Protein AF-M3GAB2-F1 (afdb_monomer_lite)

Secondary structure (DSSP, 8-state):
--HHHHHHHHHHHHHHHHHH--SHHHHHHHHHHHHHHHH-SSPPPHHHHHHHHH-TTT--GGGSPTTHHHHHHHHHHHHHHHHHHHHHHHHHT-

Structure (mmCIF, N/CA/C/O backbone):
data_AF-M3GAB2-F1
#
_entry.id   AF-M3GAB2-F1
#
loop_
_atom_site.group_PDB
_atom_site.id
_atom_site.type_symbol
_atom_site.label_atom_id
_atom_site.label_alt_id
_atom_site.label_comp_id
_atom_site.label_asym_id
_atom_site.label_entity_id
_atom_site.label_seq_id
_atom_site.pdbx_PDB_ins_code
_atom_site.Cartn_x
_atom_site.Cartn_y
_atom_site.Cartn_z
_atom_site.occupancy
_atom_site.B_iso_or_equiv
_atom_site.auth_seq_id
_atom_site.auth_comp_id
_atom_site.auth_asym_id
_atom_site.auth_atom_id
_atom_site.pdbx_PDB_model_num
ATOM 1 N N . MET A 1 1 ? -12.336 4.577 -24.385 1.00 40.09 1 MET A N 1
ATOM 2 C CA . MET A 1 1 ? -12.922 4.937 -23.067 1.00 40.09 1 MET A CA 1
ATOM 3 C C . MET A 1 1 ? -12.277 4.251 -21.842 1.00 40.09 1 MET A C 1
ATOM 5 O O . MET A 1 1 ? -12.710 4.527 -20.732 1.00 40.09 1 MET A O 1
ATOM 9 N N . ALA A 1 2 ? -11.231 3.419 -21.974 1.00 40.59 2 ALA A N 1
ATOM 10 C CA .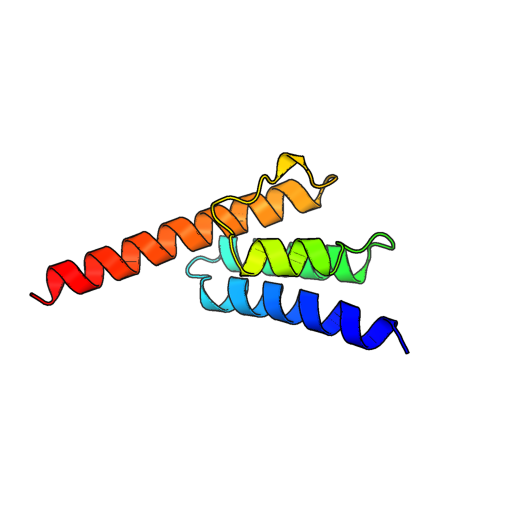 ALA A 1 2 ? -10.667 2.647 -20.848 1.00 40.59 2 ALA A CA 1
ATOM 11 C C . ALA A 1 2 ? -9.741 3.441 -19.892 1.00 40.59 2 ALA A C 1
ATOM 13 O O . ALA A 1 2 ? -9.553 3.058 -18.738 1.00 40.59 2 ALA A O 1
ATOM 14 N N . SER A 1 3 ? -9.189 4.575 -20.336 1.00 47.03 3 SER A N 1
ATOM 15 C CA . SER A 1 3 ? -8.137 5.306 -19.608 1.00 47.03 3 SER A CA 1
ATOM 16 C C . SER A 1 3 ? -8.636 6.080 -18.376 1.00 47.03 3 SER A C 1
ATOM 18 O O . SER A 1 3 ? -7.874 6.297 -17.437 1.00 47.03 3 SER A O 1
ATOM 20 N N . LYS A 1 4 ? -9.920 6.480 -18.337 1.00 46.38 4 LYS A N 1
ATOM 21 C CA . LYS A 1 4 ? -10.513 7.178 -17.175 1.00 46.38 4 LYS A CA 1
ATOM 22 C C . LYS A 1 4 ? -10.811 6.235 -16.003 1.00 46.38 4 LYS A C 1
ATOM 24 O O . LYS A 1 4 ? -10.680 6.637 -14.851 1.00 46.38 4 LYS A O 1
ATOM 29 N N . VAL A 1 5 ? -11.191 4.989 -16.290 1.00 49.91 5 VAL A N 1
ATOM 30 C CA . VAL A 1 5 ? -11.628 4.018 -15.271 1.00 49.91 5 VAL A CA 1
ATOM 31 C C . VAL A 1 5 ? -10.437 3.449 -14.499 1.00 49.91 5 VAL A C 1
ATOM 33 O O . VAL A 1 5 ? -10.492 3.380 -13.272 1.00 49.91 5 VAL A O 1
ATOM 36 N N . LYS A 1 6 ? -9.320 3.160 -15.186 1.00 52.34 6 LYS A N 1
ATOM 37 C CA . LYS A 1 6 ? -8.061 2.759 -14.534 1.00 52.34 6 LYS A CA 1
ATOM 38 C C . LYS A 1 6 ? -7.595 3.803 -13.518 1.00 52.34 6 LYS A C 1
ATOM 40 O O . LYS A 1 6 ? -7.441 3.474 -12.344 1.00 52.34 6 LYS A O 1
ATOM 45 N N . ARG A 1 7 ? -7.523 5.081 -13.922 1.00 60.25 7 ARG A N 1
ATOM 46 C CA . ARG A 1 7 ? -7.199 6.200 -13.013 1.00 60.25 7 ARG A CA 1
ATOM 47 C C . ARG A 1 7 ? -8.103 6.246 -11.778 1.00 60.25 7 ARG A C 1
ATOM 49 O O . ARG A 1 7 ? -7.624 6.567 -10.698 1.00 60.25 7 ARG A O 1
ATOM 56 N N . SER A 1 8 ? -9.385 5.900 -11.907 1.00 71.12 8 SER A N 1
ATOM 57 C CA . SER A 1 8 ? -10.324 5.919 -10.780 1.00 71.12 8 SER A CA 1
ATOM 58 C C . SER A 1 8 ? -9.964 4.904 -9.689 1.00 71.12 8 SER A C 1
ATOM 60 O O . SER A 1 8 ? -10.018 5.235 -8.506 1.00 71.12 8 SER A O 1
ATOM 62 N N . SER A 1 9 ? -9.551 3.690 -10.059 1.00 76.31 9 SER A N 1
ATOM 63 C CA . SER A 1 9 ? -9.201 2.645 -9.086 1.00 76.31 9 SER A CA 1
ATOM 64 C C . SER A 1 9 ? -7.914 2.978 -8.326 1.00 76.31 9 SER A C 1
ATOM 66 O O . SER A 1 9 ? -7.864 2.832 -7.107 1.00 76.31 9 SER A O 1
ATOM 68 N N . PHE A 1 10 ? -6.914 3.536 -9.008 1.00 79.50 10 PHE A N 1
ATOM 69 C CA . PHE A 1 10 ? -5.682 4.011 -8.369 1.00 79.50 10 PHE A CA 1
ATOM 70 C C . PHE A 1 10 ? -5.895 5.174 -7.422 1.00 79.50 10 PHE A C 1
ATOM 72 O O . PHE A 1 10 ? -5.356 5.194 -6.318 1.00 79.50 10 PHE A O 1
ATOM 79 N N . GLN A 1 11 ? -6.740 6.117 -7.822 1.00 85.00 11 GLN A N 1
ATOM 80 C CA . GLN A 1 11 ? -7.116 7.222 -6.955 1.00 85.00 11 GLN A CA 1
ATOM 81 C C . GLN A 1 11 ? -7.833 6.729 -5.693 1.00 85.00 11 GLN A C 1
ATOM 83 O O . GLN A 1 11 ? -7.622 7.287 -4.619 1.00 85.00 11 GLN A O 1
ATOM 88 N N . LYS A 1 12 ? -8.612 5.638 -5.767 1.00 87.94 12 LYS A N 1
ATOM 89 C CA . LYS A 1 12 ? -9.181 4.999 -4.567 1.00 87.94 12 LYS A CA 1
ATOM 90 C C . LYS A 1 12 ? -8.098 4.441 -3.643 1.00 87.94 12 LYS A C 1
ATOM 92 O O . LYS A 1 12 ? -8.198 4.660 -2.439 1.00 87.94 12 LYS A O 1
ATOM 97 N N . LEU A 1 13 ? -7.068 3.788 -4.187 1.00 88.25 13 LEU A N 1
ATOM 98 C CA . LEU A 1 13 ? -5.929 3.311 -3.396 1.00 88.25 13 LEU A CA 1
ATOM 99 C C . LEU A 1 13 ? -5.204 4.465 -2.711 1.00 88.25 13 LEU A C 1
ATOM 101 O O . LEU A 1 13 ? -5.098 4.467 -1.490 1.00 88.25 13 LEU A O 1
ATOM 105 N N . LEU A 1 14 ? -4.778 5.477 -3.469 1.00 89.94 14 LEU A N 1
ATOM 106 C CA . LEU A 1 14 ? -4.079 6.638 -2.914 1.00 89.94 14 LEU A CA 1
ATOM 107 C C . LEU A 1 14 ? -4.919 7.353 -1.852 1.00 89.94 14 LEU A C 1
ATOM 109 O O . LEU A 1 14 ? -4.393 7.719 -0.805 1.00 89.94 14 LEU A O 1
ATOM 113 N N . ASN A 1 15 ? -6.227 7.501 -2.070 1.00 91.25 15 ASN A N 1
ATOM 114 C CA . ASN A 1 15 ? -7.127 8.069 -1.068 1.00 91.25 15 ASN A CA 1
ATOM 115 C C . ASN A 1 15 ? -7.231 7.197 0.189 1.00 91.25 15 ASN A C 1
ATOM 117 O O . ASN A 1 15 ? -7.271 7.737 1.292 1.00 91.25 15 ASN A O 1
ATOM 121 N N . ALA A 1 16 ? -7.265 5.869 0.050 1.00 90.19 16 ALA A N 1
ATOM 122 C CA . ALA A 1 16 ? -7.245 4.961 1.193 1.00 90.19 16 ALA A CA 1
ATOM 123 C C . ALA A 1 16 ? -5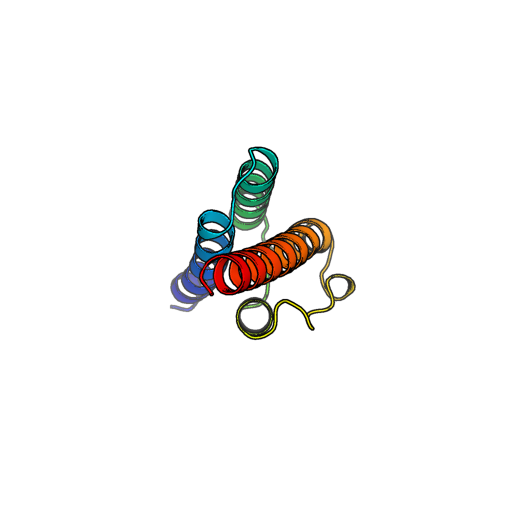.933 5.091 1.982 1.00 90.19 16 ALA A C 1
ATOM 125 O O . ALA A 1 16 ? -5.981 5.231 3.202 1.00 90.19 16 ALA A O 1
ATOM 126 N N . MET A 1 17 ? -4.782 5.128 1.298 1.00 91.31 17 MET A N 1
ATOM 127 C CA . MET A 1 17 ? -3.482 5.345 1.943 1.00 91.31 17 MET A CA 1
ATOM 128 C C . MET A 1 17 ? -3.461 6.681 2.692 1.00 91.31 17 MET A C 1
ATOM 130 O O . MET A 1 17 ? -3.236 6.693 3.898 1.00 91.31 17 MET A O 1
ATOM 134 N N . LYS A 1 18 ? -3.808 7.784 2.010 1.00 91.25 18 LYS A N 1
ATOM 135 C CA . LYS A 1 18 ? -3.823 9.149 2.569 1.00 91.25 18 LYS A CA 1
ATOM 136 C C . LYS A 1 18 ? -4.703 9.264 3.821 1.00 91.25 18 LYS A C 1
ATOM 138 O O . LYS A 1 18 ? -4.330 9.964 4.753 1.00 91.25 18 LYS A O 1
ATOM 143 N N . LYS A 1 19 ? -5.839 8.556 3.884 1.00 89.69 19 LYS A N 1
ATOM 144 C CA . LYS A 1 19 ? -6.725 8.534 5.068 1.00 89.69 19 LYS A CA 1
ATOM 145 C C . LYS A 1 19 ? -6.128 7.813 6.283 1.00 89.69 19 LYS A C 1
ATOM 147 O O . LYS A 1 19 ? -6.550 8.081 7.402 1.00 89.69 19 LYS A O 1
ATOM 152 N N . MET A 1 20 ? -5.200 6.882 6.069 1.00 88.62 20 MET A N 1
ATOM 153 C CA . MET A 1 20 ? -4.532 6.111 7.129 1.00 88.62 20 MET A CA 1
ATOM 154 C C . MET A 1 20 ? -3.127 6.637 7.457 1.00 88.62 20 MET A C 1
ATOM 156 O O . MET A 1 20 ? -2.486 6.137 8.388 1.00 88.62 20 MET A O 1
ATOM 160 N N . SER A 1 21 ? -2.639 7.614 6.689 1.00 90.81 21 SER A N 1
ATOM 161 C CA . SER A 1 21 ? -1.368 8.290 6.925 1.00 90.81 21 SER A CA 1
ATOM 162 C C . SER A 1 21 ? -1.407 9.054 8.241 1.00 90.81 21 SER A C 1
ATOM 164 O O . SER A 1 21 ? -2.284 9.883 8.474 1.00 90.81 21 SER A O 1
ATOM 166 N N . LEU A 1 22 ? -0.434 8.780 9.102 1.00 88.25 22 LEU A N 1
ATOM 167 C CA . LEU A 1 22 ? -0.271 9.459 10.389 1.00 88.25 22 LEU A CA 1
ATOM 168 C C . LEU A 1 22 ? 1.069 10.187 10.456 1.00 88.25 22 LEU A C 1
ATOM 170 O O . LEU A 1 22 ? 1.166 11.235 11.086 1.00 88.25 22 LEU A O 1
ATOM 174 N N . GLU A 1 23 ? 2.085 9.643 9.792 1.00 90.19 23 GLU A N 1
ATOM 175 C CA . GLU A 1 23 ? 3.463 10.114 9.867 1.00 90.19 23 GLU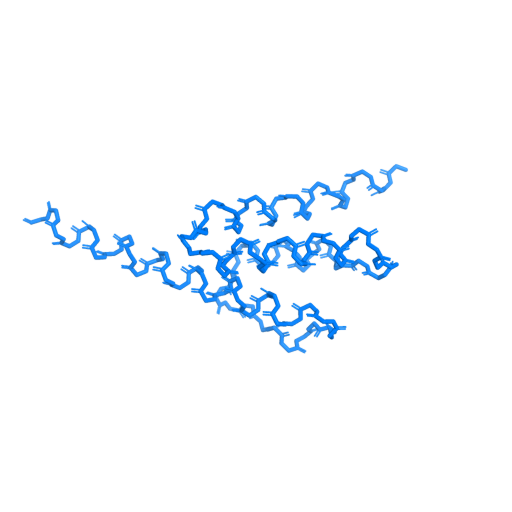 A CA 1
ATOM 176 C C . GLU A 1 23 ? 3.910 10.687 8.524 1.00 90.19 23 GLU A C 1
ATOM 178 O O . GLU A 1 23 ? 3.403 10.294 7.472 1.00 90.19 23 GLU A O 1
ATOM 183 N N . VAL A 1 24 ? 4.900 11.585 8.546 1.00 90.31 24 VAL A N 1
ATOM 184 C CA . VAL A 1 24 ? 5.463 12.215 7.334 1.00 90.31 24 VAL A CA 1
ATOM 185 C C . VAL A 1 24 ? 5.871 11.161 6.300 1.00 90.31 24 VAL A C 1
ATOM 187 O O . VAL A 1 24 ? 5.516 11.281 5.128 1.00 90.31 24 VAL A O 1
ATOM 190 N N . ASN A 1 25 ? 6.491 10.072 6.758 1.00 89.69 25 ASN A N 1
ATOM 191 C CA . ASN A 1 25 ? 6.905 8.955 5.913 1.00 89.69 25 ASN A CA 1
ATOM 192 C C . ASN A 1 25 ? 5.733 8.325 5.129 1.00 89.69 25 ASN A C 1
ATOM 194 O O . ASN A 1 25 ? 5.877 8.000 3.954 1.00 89.69 25 ASN A O 1
ATOM 198 N N . ASP A 1 26 ? 4.541 8.210 5.728 1.00 93.12 26 ASP A N 1
ATOM 199 C CA . ASP A 1 26 ? 3.359 7.674 5.039 1.00 93.12 26 ASP A CA 1
ATOM 200 C C . ASP A 1 26 ? 2.946 8.567 3.859 1.00 93.12 26 ASP A C 1
ATOM 202 O O . ASP A 1 26 ? 2.607 8.084 2.774 1.00 93.12 26 ASP A O 1
ATOM 206 N N . TYR A 1 27 ? 2.983 9.888 4.061 1.00 91.75 27 TYR A N 1
ATOM 207 C CA . TYR A 1 27 ? 2.661 10.869 3.025 1.00 91.75 27 TYR A CA 1
ATOM 208 C C . TYR A 1 27 ? 3.713 10.889 1.912 1.00 91.75 27 TYR A C 1
ATOM 210 O O . TYR A 1 27 ? 3.351 10.991 0.737 1.00 91.75 27 TYR A O 1
ATOM 218 N N . GLU A 1 28 ? 4.995 10.742 2.252 1.00 93.19 28 GLU A N 1
ATOM 219 C CA . GLU A 1 28 ? 6.075 10.625 1.269 1.00 93.19 28 GLU A CA 1
ATOM 220 C C . GLU A 1 28 ? 5.925 9.373 0.404 1.00 93.19 28 GLU A C 1
ATOM 222 O O . GLU A 1 28 ? 6.032 9.455 -0.821 1.00 93.19 28 GLU A O 1
ATOM 227 N N . ILE A 1 29 ? 5.600 8.235 1.019 1.00 92.50 29 ILE A N 1
ATOM 228 C CA . ILE A 1 29 ? 5.308 6.982 0.319 1.00 92.50 29 ILE A CA 1
ATOM 229 C C . ILE A 1 29 ? 4.131 7.159 -0.647 1.00 92.50 29 ILE A C 1
ATOM 231 O O . ILE A 1 29 ? 4.241 6.790 -1.818 1.00 92.50 29 ILE A O 1
ATOM 235 N N . CYS A 1 30 ? 3.035 7.782 -0.201 1.00 92.38 30 CYS A N 1
ATOM 236 C CA . CYS A 1 30 ? 1.882 8.067 -1.059 1.00 92.38 30 CYS A CA 1
ATOM 237 C C . CYS A 1 30 ? 2.261 8.954 -2.252 1.00 92.38 30 CYS A C 1
ATOM 239 O O . CYS A 1 30 ? 1.853 8.679 -3.379 1.00 92.38 30 CYS A O 1
ATOM 241 N N . ARG A 1 31 ? 3.046 10.012 -2.012 1.00 91.44 31 ARG A N 1
ATOM 242 C CA . ARG A 1 31 ? 3.477 10.947 -3.057 1.00 91.44 31 ARG A CA 1
ATOM 243 C C . ARG A 1 31 ? 4.410 10.268 -4.062 1.00 91.44 31 ARG A C 1
ATOM 245 O O . ARG A 1 31 ? 4.246 10.470 -5.259 1.00 91.44 31 ARG A O 1
ATOM 252 N N . ARG A 1 32 ? 5.358 9.441 -3.606 1.00 91.81 32 ARG A N 1
ATOM 253 C CA . ARG A 1 32 ? 6.258 8.683 -4.495 1.00 91.81 32 ARG A CA 1
ATOM 254 C C . ARG A 1 32 ? 5.490 7.682 -5.355 1.00 91.81 32 ARG A C 1
ATOM 256 O O . ARG A 1 32 ? 5.726 7.631 -6.560 1.00 91.81 32 ARG A O 1
ATOM 263 N N . LEU A 1 33 ? 4.547 6.947 -4.762 1.00 89.50 33 LEU A N 1
ATOM 264 C CA . LEU A 1 33 ? 3.675 6.027 -5.494 1.00 89.50 33 LEU A CA 1
ATOM 265 C C . LEU A 1 33 ? 2.857 6.766 -6.565 1.00 89.50 33 LEU A C 1
ATOM 267 O O . LEU A 1 33 ? 2.805 6.323 -7.709 1.00 89.50 33 LEU A O 1
ATOM 271 N N . GLU A 1 34 ? 2.268 7.913 -6.215 1.00 88.75 34 GLU A N 1
ATOM 272 C CA . GLU A 1 34 ? 1.515 8.764 -7.144 1.00 88.75 34 GLU A CA 1
ATOM 273 C C . GLU A 1 34 ? 2.387 9.250 -8.313 1.00 88.75 34 GLU A C 1
ATOM 275 O O . GLU A 1 34 ? 1.975 9.134 -9.468 1.00 88.75 34 GLU A O 1
ATOM 280 N N . THR A 1 35 ? 3.614 9.710 -8.045 1.00 88.50 35 THR A N 1
ATOM 281 C CA . THR A 1 35 ? 4.566 10.118 -9.090 1.00 88.50 35 THR A CA 1
ATOM 282 C C . THR A 1 35 ? 4.898 8.964 -10.032 1.00 88.50 35 THR A C 1
ATOM 284 O O . THR A 1 35 ? 4.790 9.130 -11.243 1.00 88.50 35 THR A O 1
ATOM 287 N N . ILE A 1 36 ? 5.252 7.791 -9.497 1.00 85.38 36 ILE A N 1
ATOM 288 C CA . ILE A 1 36 ? 5.619 6.616 -10.304 1.00 85.38 36 ILE A CA 1
ATOM 289 C C . ILE A 1 36 ? 4.456 6.169 -11.182 1.00 85.38 36 ILE A C 1
ATOM 291 O O . ILE A 1 36 ? 4.670 5.797 -12.328 1.00 85.38 36 ILE A O 1
ATOM 295 N N . MET A 1 37 ? 3.223 6.246 -10.687 1.00 80.56 37 MET A N 1
ATOM 296 C CA . MET A 1 37 ? 2.030 5.944 -11.482 1.00 80.56 37 MET A CA 1
ATOM 297 C C . MET A 1 37 ? 1.757 6.970 -12.581 1.00 80.56 37 MET A C 1
ATOM 299 O O . MET A 1 37 ? 1.220 6.617 -13.626 1.00 80.56 37 MET A O 1
ATOM 303 N N . MET A 1 38 ? 2.094 8.242 -12.361 1.00 79.81 38 MET A N 1
ATOM 304 C CA . MET A 1 38 ? 1.937 9.269 -13.392 1.00 79.81 38 MET A CA 1
ATOM 305 C C . MET A 1 38 ? 3.011 9.186 -14.479 1.00 79.81 38 MET A C 1
ATOM 307 O O . MET A 1 38 ? 2.741 9.580 -15.614 1.00 79.81 38 MET A O 1
ATOM 311 N N . THR A 1 39 ? 4.206 8.694 -14.147 1.00 81.44 39 THR A N 1
ATOM 312 C CA . THR A 1 39 ? 5.348 8.636 -15.070 1.00 81.44 39 THR A CA 1
ATOM 313 C C . THR A 1 39 ? 5.552 7.267 -15.721 1.00 81.44 39 THR A C 1
ATOM 315 O O . THR A 1 39 ? 6.091 7.206 -16.826 1.00 81.44 39 THR A O 1
ATOM 318 N N . SER A 1 40 ? 5.122 6.172 -15.088 1.00 72.00 40 SER A N 1
ATOM 319 C CA . SER A 1 40 ? 5.305 4.816 -15.618 1.00 72.00 40 SER A CA 1
ATOM 320 C C . SER A 1 40 ? 4.289 4.494 -16.711 1.00 72.00 40 SER A C 1
ATOM 322 O O . SER A 1 40 ? 3.096 4.760 -16.580 1.00 72.00 40 SER A O 1
ATOM 324 N N . LYS A 1 41 ? 4.764 3.874 -17.799 1.00 64.25 41 LYS A N 1
ATOM 325 C CA . LYS A 1 41 ? 3.894 3.285 -18.835 1.00 64.25 41 LYS A CA 1
ATOM 326 C C . LYS A 1 41 ? 3.211 2.004 -18.353 1.00 64.25 41 LYS A C 1
ATOM 328 O O . LYS A 1 41 ? 2.125 1.679 -18.833 1.00 64.25 41 LYS A O 1
ATOM 333 N N . GLU A 1 42 ? 3.854 1.287 -17.437 1.00 65.06 42 GLU A N 1
ATOM 334 C CA . GLU A 1 42 ? 3.315 0.094 -16.797 1.00 65.06 42 GLU A CA 1
ATOM 335 C C . GLU A 1 42 ? 2.493 0.512 -15.584 1.00 65.06 42 GLU A C 1
ATOM 337 O O . GLU A 1 42 ? 3.006 1.038 -14.604 1.00 65.06 42 GLU A O 1
ATOM 342 N N . ASP A 1 43 ? 1.186 0.327 -15.699 1.00 68.94 43 ASP A N 1
ATOM 343 C CA . ASP A 1 43 ? 0.225 0.611 -14.645 1.00 68.94 43 ASP A CA 1
ATOM 344 C C . ASP A 1 43 ? -0.074 -0.691 -13.902 1.00 68.94 43 ASP A C 1
ATOM 346 O O . ASP A 1 43 ? -0.147 -1.769 -14.504 1.00 68.94 43 ASP A O 1
ATOM 350 N N . LEU A 1 44 ? -0.296 -0.599 -12.594 1.00 76.06 44 LEU A N 1
ATOM 351 C CA . LEU A 1 44 ? -0.820 -1.729 -11.835 1.00 76.06 44 LEU A CA 1
ATOM 352 C C . LEU A 1 44 ? -2.165 -2.171 -12.461 1.00 76.06 44 LEU A C 1
ATOM 354 O O . LEU A 1 44 ? -2.917 -1.385 -13.043 1.00 76.06 44 LEU A O 1
ATOM 358 N N . SER A 1 45 ? -2.517 -3.451 -12.369 1.00 81.19 45 SER A N 1
ATOM 359 C CA . SER A 1 45 ? -3.822 -3.884 -12.879 1.00 81.19 45 SER A CA 1
ATOM 360 C C . SER A 1 45 ? -4.938 -3.434 -11.935 1.00 81.19 45 SER A C 1
ATOM 362 O O . SER A 1 45 ? -4.816 -3.532 -10.715 1.00 81.19 45 SER A O 1
ATOM 364 N N . GLN A 1 46 ? -6.082 -3.014 -12.481 1.00 81.94 46 GLN A N 1
ATOM 365 C CA . GLN A 1 46 ? -7.270 -2.694 -11.680 1.00 81.94 46 GLN A CA 1
ATOM 366 C C . GLN A 1 46 ? -7.681 -3.860 -10.767 1.00 81.94 46 GLN A C 1
ATOM 368 O O . GLN A 1 46 ? -8.135 -3.635 -9.646 1.00 81.94 46 GLN A O 1
ATOM 373 N N . VAL A 1 47 ? -7.521 -5.098 -11.243 1.00 84.62 47 VAL A N 1
ATOM 374 C CA . VAL A 1 47 ? -7.823 -6.309 -10.467 1.00 84.62 47 VAL A CA 1
ATOM 375 C C . VAL A 1 47 ? -6.932 -6.383 -9.230 1.00 84.62 47 VAL A C 1
ATOM 377 O O . VAL A 1 47 ? -7.420 -6.655 -8.136 1.00 84.62 47 VAL A O 1
ATOM 380 N N . VAL A 1 48 ? -5.650 -6.052 -9.391 1.00 86.12 48 VAL A N 1
ATOM 381 C CA . VAL A 1 48 ? -4.679 -6.027 -8.298 1.00 86.12 48 VAL A CA 1
ATOM 382 C C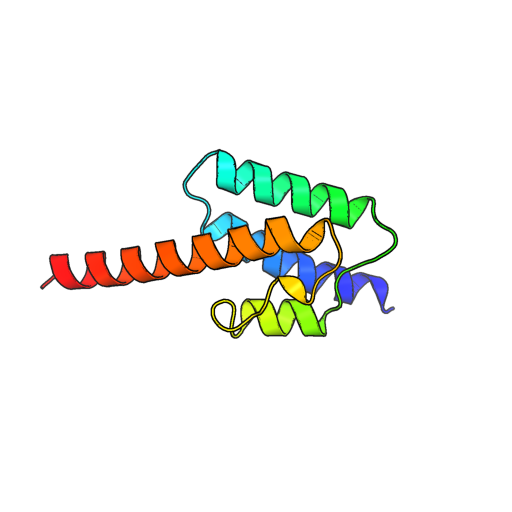 . VAL A 1 48 ? -5.041 -4.957 -7.275 1.00 86.12 48 VAL A C 1
ATOM 384 O O . VAL A 1 48 ? -5.097 -5.252 -6.088 1.00 86.12 48 VAL A O 1
ATOM 387 N N . VAL A 1 49 ? -5.378 -3.743 -7.718 1.00 86.81 49 VAL A N 1
ATOM 388 C CA . VAL A 1 49 ? -5.808 -2.667 -6.808 1.00 86.81 49 VAL A CA 1
ATOM 389 C C . VAL A 1 49 ? -7.062 -3.043 -6.039 1.00 86.81 49 VAL A C 1
ATOM 391 O O . VAL A 1 49 ? -7.157 -2.779 -4.845 1.00 86.81 49 VAL A O 1
ATOM 394 N N . LYS A 1 50 ? -8.036 -3.653 -6.720 1.00 87.69 50 LYS A N 1
ATOM 395 C CA . LYS A 1 50 ? -9.268 -4.099 -6.077 1.00 87.69 50 LYS A CA 1
ATOM 396 C C . LYS A 1 50 ? -8.965 -5.153 -5.014 1.00 87.69 50 LYS A C 1
ATOM 398 O O . LYS A 1 50 ? -9.429 -4.995 -3.895 1.00 87.69 50 LYS A O 1
ATOM 403 N N . SER A 1 51 ? -8.157 -6.161 -5.343 1.00 88.94 51 SER A N 1
ATOM 404 C CA . SER A 1 51 ? -7.737 -7.200 -4.393 1.00 88.94 51 SER A CA 1
ATOM 405 C C . SER A 1 51 ? -7.000 -6.605 -3.191 1.00 88.94 51 SER A C 1
ATOM 407 O O . SER A 1 51 ? -7.312 -6.922 -2.048 1.00 88.94 51 SER A O 1
ATOM 409 N N . LEU A 1 52 ? -6.099 -5.652 -3.441 1.00 89.19 52 LEU A N 1
ATOM 410 C CA . LEU A 1 52 ? -5.351 -4.960 -2.398 1.00 89.19 52 LEU A CA 1
ATOM 411 C C . LEU A 1 52 ? -6.254 -4.137 -1.468 1.00 89.19 52 LEU A C 1
ATOM 413 O O . LEU A 1 52 ? -5.985 -4.049 -0.277 1.00 89.19 52 LEU A O 1
ATOM 417 N N . LEU A 1 53 ? -7.307 -3.511 -1.994 1.00 87.62 53 LEU A N 1
ATOM 418 C CA . LEU A 1 53 ? -8.268 -2.755 -1.187 1.00 87.62 53 LEU A CA 1
ATOM 419 C C . LEU A 1 53 ? -9.226 -3.661 -0.404 1.00 87.62 53 LEU A C 1
ATOM 421 O O . LEU A 1 53 ? -9.632 -3.287 0.693 1.00 87.62 53 LEU A O 1
ATOM 425 N N . ASP A 1 54 ? -9.584 -4.815 -0.966 1.00 89.06 54 ASP A N 1
ATOM 426 C CA . ASP A 1 54 ? -10.512 -5.776 -0.363 1.00 89.06 54 ASP A CA 1
ATOM 427 C C . ASP A 1 54 ? -9.827 -6.584 0.752 1.00 89.06 54 ASP A C 1
ATOM 429 O O . ASP A 1 54 ? -10.290 -6.600 1.891 1.00 89.06 54 ASP A O 1
ATOM 433 N N . ASN A 1 55 ? -8.656 -7.163 0.454 1.00 88.06 55 ASN A N 1
ATOM 434 C CA . ASN A 1 55 ? -7.881 -8.005 1.370 1.00 88.06 55 ASN A CA 1
ATOM 435 C C . ASN A 1 55 ? -6.401 -7.575 1.436 1.00 88.06 55 ASN A C 1
ATOM 437 O O . ASN A 1 55 ? -5.504 -8.347 1.096 1.00 88.06 55 ASN A O 1
ATOM 441 N N . PRO A 1 56 ? -6.100 -6.360 1.937 1.00 88.25 56 PRO A N 1
ATOM 442 C CA . PRO A 1 56 ? -4.729 -5.842 2.009 1.00 88.25 56 PRO A CA 1
ATOM 443 C C . PRO A 1 56 ? -3.775 -6.703 2.841 1.00 88.25 56 PRO A C 1
ATOM 445 O O . PRO A 1 56 ? -2.575 -6.682 2.612 1.00 88.25 56 PRO A O 1
ATOM 448 N N . LEU A 1 57 ? -4.281 -7.424 3.845 1.00 87.38 57 LEU A N 1
ATOM 449 C CA . LEU A 1 57 ? -3.448 -8.221 4.752 1.00 87.38 57 LEU A CA 1
ATOM 450 C C . LEU A 1 57 ? -3.017 -9.566 4.165 1.00 87.38 57 LEU A C 1
ATOM 452 O O . LEU A 1 57 ? -2.001 -10.097 4.608 1.00 87.38 57 LEU A O 1
ATOM 456 N N . ASP A 1 58 ? -3.800 -10.088 3.222 1.00 87.88 58 ASP A N 1
ATOM 457 C CA . ASP A 1 58 ? -3.569 -11.361 2.530 1.00 87.88 58 ASP A CA 1
ATOM 458 C C . ASP A 1 58 ? -2.802 -11.158 1.212 1.00 87.88 58 ASP A C 1
ATOM 460 O O . ASP A 1 58 ? -2.255 -12.087 0.628 1.00 87.88 58 ASP A O 1
ATOM 464 N N . PHE A 1 59 ? -2.720 -9.908 0.751 1.00 87.81 59 PHE A N 1
ATOM 465 C CA . PHE A 1 59 ? -2.032 -9.558 -0.478 1.00 87.81 59 PHE A CA 1
ATOM 466 C C . PHE A 1 59 ? -0.516 -9.775 -0.362 1.00 87.81 59 PHE A C 1
ATOM 468 O O . PHE A 1 59 ? 0.145 -9.153 0.474 1.00 87.81 59 PHE A O 1
A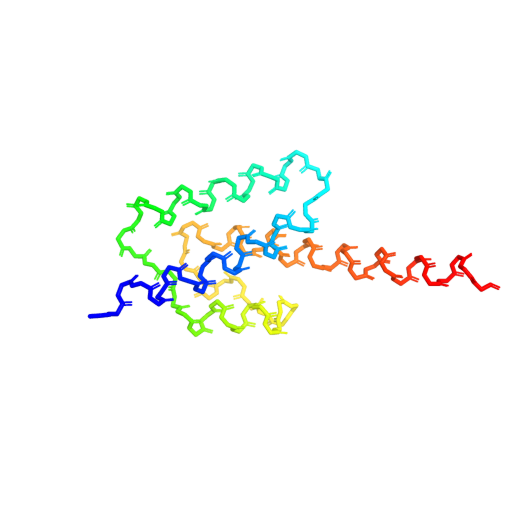TOM 475 N N . ASP A 1 60 ? 0.053 -10.592 -1.253 1.00 85.50 60 ASP A N 1
ATOM 476 C CA . ASP A 1 60 ? 1.499 -10.810 -1.317 1.00 85.50 60 ASP A CA 1
ATOM 477 C C . ASP A 1 60 ? 2.192 -9.744 -2.197 1.00 85.50 60 ASP A C 1
ATOM 479 O O . ASP A 1 60 ? 2.021 -9.731 -3.421 1.00 85.50 60 ASP A O 1
ATOM 483 N N . PRO A 1 61 ? 3.003 -8.836 -1.616 1.00 81.75 61 PRO A N 1
ATOM 484 C CA . PRO A 1 61 ? 3.639 -7.752 -2.359 1.00 81.75 61 PRO A CA 1
ATOM 485 C C . PRO A 1 61 ? 4.788 -8.214 -3.267 1.00 81.75 61 PRO A C 1
ATOM 487 O O . PRO A 1 61 ? 5.261 -7.403 -4.061 1.00 81.75 61 PRO A O 1
ATOM 490 N N . LYS A 1 62 ? 5.252 -9.473 -3.176 1.00 83.38 62 LYS A N 1
ATOM 491 C CA . LYS A 1 62 ? 6.305 -10.006 -4.062 1.00 83.38 62 LYS A CA 1
ATOM 492 C C . LYS A 1 62 ? 5.764 -10.344 -5.448 1.00 83.38 62 LYS A C 1
ATOM 494 O O . LYS A 1 62 ? 6.539 -10.468 -6.388 1.00 83.38 62 LYS A O 1
ATOM 499 N N . THR A 1 63 ? 4.443 -10.462 -5.582 1.00 85.31 63 THR A N 1
ATOM 500 C CA . THR A 1 63 ? 3.766 -10.639 -6.875 1.00 85.31 63 THR A CA 1
ATOM 501 C C . THR A 1 63 ? 3.848 -9.402 -7.772 1.00 85.31 63 THR A C 1
ATOM 503 O O . THR A 1 63 ? 3.517 -9.478 -8.955 1.00 85.31 63 THR A O 1
ATOM 506 N N . LEU A 1 64 ? 4.276 -8.258 -7.226 1.00 84.06 64 LEU A N 1
ATOM 507 C CA . LEU A 1 64 ? 4.372 -7.001 -7.949 1.00 84.06 64 LEU A CA 1
ATOM 508 C C . LEU A 1 64 ? 5.798 -6.713 -8.414 1.00 84.06 64 LEU A C 1
ATOM 510 O O . LEU A 1 64 ? 6.734 -6.876 -7.630 1.00 84.06 64 LEU A O 1
ATOM 514 N N . PRO A 1 65 ? 5.967 -6.201 -9.646 1.00 82.56 65 PRO A N 1
ATOM 515 C CA . PRO A 1 65 ? 7.268 -5.760 -10.113 1.00 82.56 65 PRO A CA 1
ATOM 516 C C . PRO A 1 65 ? 7.755 -4.562 -9.294 1.00 82.56 65 PRO A C 1
ATOM 518 O O . PRO A 1 65 ? 6.971 -3.735 -8.806 1.00 82.56 65 PRO A O 1
ATOM 521 N N . GLU A 1 66 ? 9.072 -4.447 -9.157 1.00 80.81 66 GLU A N 1
ATOM 522 C CA . GLU A 1 66 ? 9.674 -3.234 -8.620 1.00 80.81 66 GLU A CA 1
ATOM 523 C C . GLU A 1 66 ? 9.410 -2.051 -9.568 1.00 80.81 66 GLU A C 1
ATOM 525 O O . GLU A 1 66 ? 9.437 -2.221 -10.786 1.00 80.81 66 GLU A O 1
ATOM 530 N N . PRO A 1 67 ? 9.120 -0.852 -9.033 1.00 83.19 67 PRO A N 1
ATOM 531 C CA . PRO A 1 67 ? 9.244 -0.459 -7.628 1.00 83.19 67 PRO A CA 1
ATOM 532 C C . PRO A 1 67 ? 7.956 -0.618 -6.795 1.00 83.19 67 PRO A C 1
ATOM 534 O O . PRO A 1 67 ? 7.948 -0.224 -5.632 1.00 83.19 67 PRO A O 1
ATOM 537 N N . TYR A 1 68 ? 6.863 -1.177 -7.326 1.00 86.38 68 TYR A N 1
ATOM 538 C CA . TYR A 1 68 ? 5.553 -1.170 -6.653 1.00 86.38 68 TYR A CA 1
ATOM 539 C C . TYR A 1 68 ? 5.522 -1.958 -5.342 1.00 86.38 68 TYR A C 1
ATOM 541 O O . TYR A 1 68 ? 4.865 -1.531 -4.388 1.00 86.38 68 TYR A O 1
ATOM 549 N N . GLY A 1 69 ? 6.267 -3.064 -5.267 1.00 88.38 69 GLY A N 1
ATOM 550 C CA . GLY A 1 69 ? 6.303 -3.936 -4.091 1.00 88.38 69 GLY A CA 1
ATOM 551 C C . GLY A 1 69 ? 6.601 -3.197 -2.780 1.00 88.38 69 GLY A C 1
ATOM 552 O O . GLY A 1 69 ? 5.937 -3.448 -1.774 1.00 88.38 69 GLY A O 1
ATOM 553 N N . GLN A 1 70 ? 7.524 -2.223 -2.784 1.00 88.69 70 GLN A N 1
ATOM 554 C CA . GLN A 1 70 ? 7.877 -1.467 -1.572 1.00 88.69 70 GLN A CA 1
ATOM 555 C C . GLN A 1 70 ? 6.714 -0.597 -1.065 1.00 88.69 70 GLN A C 1
ATOM 557 O O . GLN A 1 70 ? 6.436 -0.563 0.134 1.00 88.69 70 GLN A O 1
ATOM 562 N N . TYR A 1 71 ? 5.992 0.062 -1.976 1.00 90.25 71 TYR A N 1
ATOM 563 C CA . TYR A 1 71 ? 4.882 0.951 -1.629 1.00 90.25 71 TYR A CA 1
ATOM 564 C C . TYR A 1 71 ? 3.671 0.156 -1.154 1.00 90.25 71 TYR A C 1
ATOM 566 O O . TYR A 1 71 ? 3.010 0.542 -0.190 1.00 90.25 71 TYR A O 1
ATOM 574 N N . ILE A 1 72 ? 3.413 -0.992 -1.786 1.00 89.88 72 ILE A N 1
ATOM 575 C CA . ILE A 1 72 ? 2.335 -1.884 -1.366 1.00 89.88 72 ILE A CA 1
ATOM 576 C C . ILE A 1 72 ? 2.653 -2.511 -0.008 1.00 89.88 72 ILE A C 1
ATOM 578 O O . ILE A 1 72 ? 1.791 -2.539 0.865 1.00 89.88 72 ILE A O 1
ATOM 582 N N . ARG A 1 73 ? 3.899 -2.928 0.240 1.00 90.62 73 ARG A N 1
ATOM 583 C CA . ARG A 1 73 ? 4.316 -3.415 1.562 1.00 90.62 73 ARG A CA 1
ATOM 584 C C . ARG A 1 73 ? 4.089 -2.366 2.655 1.00 90.62 73 ARG A C 1
ATOM 586 O O . ARG A 1 73 ? 3.602 -2.711 3.733 1.00 90.62 73 ARG A O 1
ATOM 593 N N . HIS A 1 74 ? 4.383 -1.097 2.366 1.00 92.19 74 HIS A N 1
ATOM 594 C CA . HIS A 1 74 ? 4.093 0.010 3.281 1.00 92.19 74 HIS A CA 1
ATOM 595 C C . HIS A 1 74 ? 2.588 0.184 3.508 1.00 92.19 74 HIS A C 1
ATOM 597 O O . HIS A 1 74 ? 2.152 0.338 4.644 1.00 92.19 74 HIS A O 1
ATOM 603 N N . PHE A 1 75 ? 1.769 0.068 2.459 1.00 90.81 75 PHE A N 1
ATOM 604 C CA . PHE A 1 75 ? 0.312 0.094 2.600 1.00 90.81 75 PHE A CA 1
ATOM 605 C C . PHE A 1 75 ? -0.210 -0.999 3.541 1.00 90.81 75 PHE A C 1
ATOM 607 O O . PHE A 1 75 ? -0.981 -0.708 4.455 1.00 90.81 75 PHE A O 1
ATOM 614 N N . VAL A 1 76 ? 0.246 -2.245 3.375 1.00 91.00 76 VAL A N 1
ATOM 615 C CA . VAL A 1 76 ? -0.142 -3.358 4.257 1.00 91.00 76 VAL A CA 1
ATOM 616 C C . VAL A 1 76 ? 0.248 -3.067 5.708 1.00 91.00 76 VAL A C 1
ATOM 618 O O . VAL A 1 76 ? -0.536 -3.317 6.627 1.00 91.00 76 VAL A O 1
ATOM 621 N N . TYR A 1 77 ? 1.433 -2.493 5.926 1.00 91.12 77 TYR A N 1
ATOM 622 C CA . TYR A 1 77 ? 1.862 -2.041 7.249 1.00 91.12 77 TYR A CA 1
ATOM 623 C C . TYR A 1 77 ? 0.916 -0.978 7.836 1.00 91.12 77 TYR A C 1
ATOM 625 O O . TYR A 1 77 ? 0.456 -1.135 8.971 1.00 91.12 77 TYR A O 1
ATOM 633 N N . MET A 1 78 ? 0.548 0.048 7.060 1.00 91.19 78 MET A N 1
ATOM 634 C CA . MET A 1 78 ? -0.399 1.087 7.490 1.00 91.19 78 MET A CA 1
ATOM 635 C C . MET A 1 78 ? -1.756 0.491 7.891 1.00 91.19 78 MET A C 1
ATOM 637 O O . MET A 1 78 ? -2.314 0.877 8.920 1.00 91.19 78 MET A O 1
ATOM 641 N N . VAL A 1 79 ? -2.264 -0.489 7.134 1.00 90.62 79 VAL A N 1
ATOM 642 C CA . VAL A 1 79 ? -3.529 -1.177 7.441 1.00 90.62 79 VAL A CA 1
ATOM 643 C C . VAL A 1 79 ? -3.435 -1.965 8.751 1.00 90.62 79 VAL A C 1
ATOM 645 O O . VAL A 1 79 ? -4.343 -1.872 9.583 1.00 90.62 79 VAL A O 1
ATOM 648 N N . LYS A 1 80 ? -2.338 -2.705 8.978 1.00 89.38 80 LYS A N 1
ATOM 649 C CA . LYS A 1 80 ? -2.098 -3.431 10.242 1.00 89.38 80 LYS A CA 1
ATOM 650 C C . LYS A 1 80 ? -2.066 -2.474 11.436 1.00 89.38 80 LYS A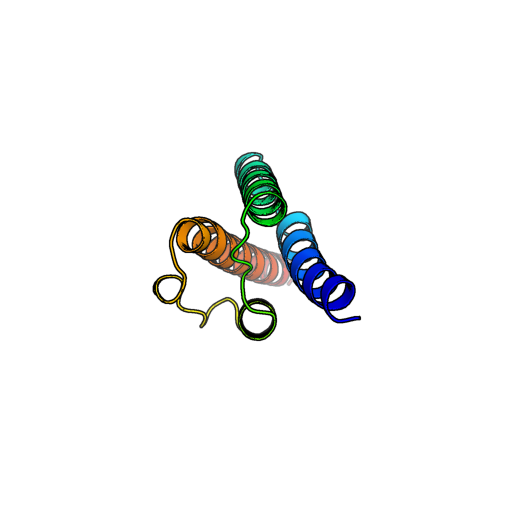 C 1
ATOM 652 O O . LYS A 1 80 ? -2.763 -2.705 12.424 1.00 89.38 80 LYS A O 1
ATOM 657 N N . ARG A 1 81 ? -1.323 -1.367 11.322 1.00 89.19 81 ARG A N 1
ATOM 658 C CA . ARG A 1 81 ? -1.238 -0.318 12.353 1.00 89.19 81 ARG A CA 1
ATOM 659 C C . ARG A 1 81 ? -2.611 0.287 12.650 1.00 89.19 81 ARG A C 1
ATOM 661 O O . ARG A 1 81 ? -2.972 0.441 13.815 1.00 89.19 81 ARG A O 1
ATOM 668 N N . ASN A 1 82 ? -3.388 0.599 11.612 1.00 86.56 82 ASN A N 1
ATOM 669 C CA . ASN A 1 82 ? -4.706 1.207 11.774 1.00 86.56 82 ASN A CA 1
ATOM 670 C C . ASN A 1 82 ? -5.706 0.250 12.445 1.00 86.56 82 ASN A C 1
ATOM 672 O O . ASN A 1 82 ? -6.419 0.662 13.356 1.00 86.56 82 ASN A O 1
ATOM 676 N N . LYS A 1 83 ? -5.710 -1.039 12.073 1.00 83.69 83 LYS A N 1
ATOM 677 C CA . LYS A 1 83 ? -6.517 -2.071 12.751 1.00 83.69 83 LYS A CA 1
ATOM 678 C C . LYS A 1 83 ? -6.170 -2.202 14.234 1.00 83.69 83 LYS A C 1
ATOM 680 O O . LYS A 1 83 ? -7.075 -2.204 15.065 1.00 83.69 83 LYS A O 1
ATOM 685 N N . ASN A 1 84 ? -4.880 -2.246 14.569 1.00 79.44 84 ASN A N 1
ATOM 686 C CA . ASN A 1 84 ? -4.436 -2.311 15.963 1.00 79.44 84 ASN A CA 1
ATOM 687 C C . ASN A 1 84 ? -4.867 -1.070 16.754 1.00 79.44 84 ASN A C 1
ATOM 689 O O . ASN A 1 84 ? -5.335 -1.191 17.882 1.00 79.44 84 ASN A O 1
ATOM 693 N N . LYS A 1 85 ? -4.784 0.122 16.151 1.00 76.81 85 LYS A N 1
ATOM 694 C CA . LYS A 1 85 ? -5.243 1.367 16.781 1.00 76.81 85 LYS A CA 1
ATOM 695 C C . LYS A 1 85 ? -6.748 1.363 17.055 1.00 76.81 85 LYS A C 1
ATOM 697 O O . LYS A 1 85 ? -7.159 1.787 18.132 1.00 76.81 85 LYS A O 1
ATOM 702 N N . VAL A 1 86 ? -7.558 0.878 16.110 1.00 75.62 86 VAL A N 1
ATOM 703 C CA . VAL A 1 86 ? -9.014 0.747 16.296 1.00 75.62 86 VAL A CA 1
ATOM 704 C C . VAL A 1 86 ? -9.326 -0.216 17.442 1.00 75.62 86 VAL A C 1
ATOM 706 O O . VAL A 1 86 ? -10.122 0.125 18.312 1.00 75.62 86 VAL A O 1
ATOM 709 N N . LEU A 1 87 ? -8.657 -1.372 17.495 1.00 74.00 87 LEU A N 1
ATOM 710 C CA . LEU A 1 87 ? -8.852 -2.350 18.568 1.00 74.00 87 LEU A CA 1
ATOM 711 C C . LEU A 1 87 ? -8.492 -1.772 19.945 1.00 74.00 87 LEU A C 1
ATOM 713 O O . LEU A 1 87 ? -9.275 -1.886 20.883 1.00 74.00 87 LEU A O 1
ATOM 717 N N . ILE A 1 88 ? -7.345 -1.095 20.053 1.00 75.31 88 ILE A N 1
ATOM 718 C CA . ILE A 1 88 ? -6.905 -0.456 21.301 1.00 75.31 88 ILE A CA 1
ATOM 719 C C . ILE A 1 88 ? -7.898 0.630 21.744 1.00 75.31 88 ILE A C 1
ATOM 721 O O . ILE A 1 88 ? -8.235 0.701 22.921 1.00 75.31 88 ILE A O 1
ATOM 725 N N . GLN A 1 89 ? -8.422 1.448 20.823 1.00 71.94 89 GLN A N 1
ATOM 726 C CA . GLN A 1 89 ? -9.424 2.460 21.180 1.00 71.94 89 GLN A CA 1
ATOM 727 C C . GLN A 1 89 ? -10.744 1.867 21.681 1.00 71.94 89 GLN A C 1
ATOM 729 O O . GLN A 1 89 ? -11.379 2.477 22.538 1.00 71.94 89 GLN A O 1
ATOM 734 N N . ILE A 1 90 ? -11.164 0.714 21.156 1.00 75.50 90 ILE A N 1
ATOM 735 C CA . ILE A 1 90 ? -12.362 0.016 21.642 1.00 75.50 90 ILE A CA 1
ATOM 736 C C . ILE A 1 90 ? -12.123 -0.499 23.065 1.00 75.50 90 ILE A C 1
ATOM 738 O O . ILE A 1 90 ? -12.974 -0.310 23.926 1.00 75.50 90 ILE A O 1
ATOM 742 N N . LEU A 1 91 ? -10.952 -1.086 23.327 1.00 74.38 91 LEU A N 1
ATOM 743 C CA . LEU A 1 91 ? -10.607 -1.643 24.638 1.00 74.38 91 LEU A CA 1
ATOM 744 C C . LEU A 1 91 ? -10.471 -0.583 25.742 1.00 74.38 91 LEU A C 1
ATOM 746 O O . LEU A 1 91 ? -10.774 -0.880 26.886 1.00 74.38 91 LEU A O 1
ATOM 750 N N . ILE A 1 92 ? -10.038 0.639 25.416 1.00 78.69 92 ILE A N 1
ATOM 751 C CA . ILE A 1 92 ? -9.905 1.744 26.392 1.00 78.69 92 ILE A CA 1
ATOM 752 C C . ILE A 1 92 ? -11.260 2.432 26.674 1.00 78.69 92 ILE A C 1
ATOM 754 O O . ILE A 1 92 ? -11.380 3.205 27.621 1.00 78.69 92 ILE A O 1
ATOM 758 N N . ARG A 1 93 ? -12.286 2.193 25.847 1.00 71.38 93 ARG A N 1
ATOM 759 C CA . ARG A 1 93 ? -13.628 2.790 25.989 1.00 71.38 93 ARG A CA 1
ATOM 760 C C . ARG A 1 93 ? -14.639 1.911 26.742 1.00 71.38 93 ARG A C 1
ATOM 762 O O . ARG A 1 93 ? -15.791 2.326 26.853 1.00 71.38 93 ARG A O 1
ATOM 769 N N . GLN A 1 94 ? -14.220 0.741 27.220 1.00 52.56 94 GLN A N 1
ATOM 770 C CA . GLN A 1 94 ? -14.976 -0.168 28.092 1.00 52.56 94 GLN A CA 1
ATOM 771 C C . GLN A 1 94 ? -14.481 -0.029 29.530 1.00 52.56 94 GLN A C 1
ATOM 773 O O . GLN A 1 94 ? -15.330 -0.143 30.438 1.00 52.56 94 GLN A O 1
#

Sequence (94 aa):
MASKVKRSSFQKLLNAMKKMSLEVNDYEICRRLETIMMTSKEDLSQVVVKSLLDNPLDFDPKTLPEPYGQYIRHFVYMVKRNKNKVLIQILIRQ

Foldseek 3Di:
DPPVVLVVLVVVVLVLQVVLDDDPVSVVLSVVVVVCCVPDPDHDDSVLSVCCVVCVLPDDLVVDDPPRSVSSVVVSVSVVVVVVVVVVVVVVVD

pLDDT: mean 81.89, std 12.2, range [40.09, 93.19]

Organism: NCBI:txid1001598

Radius of gyration: 14.28 Å; chains: 1; bounding box: 25×24×51 Å